Protein AF-A0A960QRB3-F1 (afdb_monomer_lite)

Secondary structure (DSSP, 8-state):
----------SEETTT--HHHHHTSTT--HHHHHHHHHTPPPSSGGGGGGSTT--HHHHHHHHTTEE-S-S-----------

Structure (mmCIF, N/CA/C/O backbone):
data_AF-A0A960QRB3-F1
#
_entry.id   AF-A0A960QRB3-F1
#
loop_
_atom_site.group_PDB
_atom_site.id
_atom_site.type_symbol
_atom_site.label_atom_id
_atom_site.label_alt_id
_atom_site.label_comp_id
_atom_site.label_asym_id
_atom_site.label_entity_id
_atom_site.label_seq_id
_atom_site.pdbx_PDB_ins_code
_atom_site.Cartn_x
_atom_site.Cartn_y
_atom_site.Cartn_z
_atom_site.occupancy
_atom_site.B_iso_or_equiv
_atom_site.auth_seq_id
_atom_site.auth_comp_id
_atom_site.auth_asym_id
_atom_site.auth_atom_id
_atom_site.pdbx_PDB_model_num
ATOM 1 N N . MET A 1 1 ? 35.901 12.056 -7.802 1.00 42.22 1 MET A N 1
ATOM 2 C CA . MET A 1 1 ? 35.584 12.626 -6.472 1.00 42.22 1 MET A CA 1
ATOM 3 C C . MET A 1 1 ? 34.122 13.061 -6.494 1.00 42.22 1 MET A C 1
ATOM 5 O O . MET A 1 1 ? 33.844 14.198 -6.847 1.00 42.22 1 MET A O 1
ATOM 9 N N . THR A 1 2 ? 33.182 12.152 -6.226 1.00 40.56 2 THR A N 1
ATOM 10 C CA . THR A 1 2 ? 31.740 12.428 -6.378 1.00 40.56 2 THR A CA 1
ATOM 11 C C . THR A 1 2 ? 31.157 12.832 -5.031 1.00 40.56 2 THR A C 1
ATOM 13 O O . THR A 1 2 ? 31.186 12.060 -4.076 1.00 40.56 2 THR A O 1
ATOM 16 N N . ARG A 1 3 ? 30.677 14.071 -4.942 1.00 61.06 3 ARG A N 1
ATOM 17 C CA . ARG A 1 3 ? 29.895 14.577 -3.812 1.00 61.06 3 ARG A CA 1
ATOM 18 C C . ARG A 1 3 ? 28.418 14.604 -4.192 1.00 61.06 3 ARG A C 1
ATOM 20 O O . ARG A 1 3 ? 28.101 14.985 -5.313 1.00 61.06 3 ARG A O 1
ATOM 27 N N . ALA A 1 4 ? 27.589 14.367 -3.171 1.00 40.59 4 ALA A N 1
ATOM 28 C CA . ALA A 1 4 ? 26.149 14.631 -3.091 1.00 40.59 4 ALA A CA 1
ATOM 29 C C . ALA A 1 4 ? 25.277 13.642 -3.900 1.00 40.59 4 ALA A C 1
ATOM 31 O O . ALA A 1 4 ? 25.629 13.261 -5.001 1.00 40.59 4 ALA A O 1
ATOM 32 N N . GLN A 1 5 ? 24.136 13.156 -3.414 1.00 38.38 5 GLN A N 1
ATOM 33 C CA . GLN A 1 5 ? 23.162 13.795 -2.535 1.00 38.38 5 GLN A CA 1
ATOM 34 C C . GLN A 1 5 ? 22.478 12.739 -1.649 1.00 38.38 5 GLN A C 1
ATOM 36 O O . GLN A 1 5 ? 21.720 11.908 -2.139 1.00 38.38 5 GLN A O 1
ATOM 41 N N . THR A 1 6 ? 22.674 12.808 -0.332 1.00 47.00 6 THR A N 1
ATOM 42 C CA . THR A 1 6 ? 21.776 12.156 0.631 1.00 47.00 6 THR A CA 1
ATOM 43 C C . THR A 1 6 ? 20.498 12.983 0.691 1.00 47.00 6 THR A C 1
ATOM 45 O O . THR A 1 6 ? 20.309 13.797 1.594 1.00 47.00 6 THR A O 1
ATOM 48 N N . ARG A 1 7 ? 19.622 12.844 -0.306 1.00 50.66 7 ARG A N 1
ATOM 49 C CA . ARG A 1 7 ? 18.236 13.246 -0.100 1.00 50.66 7 ARG A CA 1
ATOM 50 C C . ARG A 1 7 ? 17.634 12.124 0.721 1.00 50.66 7 ARG A C 1
ATOM 52 O O . ARG A 1 7 ? 17.514 11.010 0.233 1.00 50.66 7 ARG A O 1
ATOM 59 N N . VAL A 1 8 ? 17.375 12.398 1.995 1.00 44.84 8 VAL A N 1
ATOM 60 C CA . VAL A 1 8 ? 16.661 11.478 2.878 1.00 44.84 8 VAL A CA 1
ATOM 61 C C . VAL A 1 8 ? 15.321 11.225 2.194 1.00 44.84 8 VAL A C 1
ATOM 63 O O . VAL A 1 8 ? 14.461 12.104 2.173 1.00 44.84 8 VAL A O 1
ATOM 66 N N . GLU A 1 9 ? 15.195 10.106 1.488 1.00 52.75 9 GLU A N 1
ATOM 67 C CA . GLU A 1 9 ? 13.956 9.759 0.814 1.00 52.75 9 GLU A CA 1
ATOM 68 C C . GLU A 1 9 ? 12.975 9.396 1.920 1.00 52.75 9 GLU A C 1
ATOM 70 O O . GLU A 1 9 ? 13.004 8.293 2.452 1.00 52.75 9 GLU A O 1
ATOM 75 N N . LEU A 1 10 ? 12.115 10.346 2.299 1.00 60.62 10 LEU A N 1
ATOM 76 C CA . LEU A 1 10 ? 11.010 10.122 3.238 1.00 60.62 10 LEU A CA 1
ATOM 77 C C . LEU A 1 10 ? 9.994 9.076 2.725 1.00 60.62 10 LEU A C 1
ATOM 79 O O . LEU A 1 10 ? 8.962 8.869 3.357 1.00 60.62 10 LEU A O 1
ATOM 83 N N . LEU A 1 11 ? 10.247 8.452 1.570 1.00 73.94 11 LEU A N 1
ATOM 84 C CA . LEU A 1 11 ? 9.353 7.508 0.925 1.00 73.94 11 LEU A CA 1
ATOM 85 C C . LEU A 1 11 ? 9.604 6.092 1.443 1.00 73.94 11 LEU A C 1
ATOM 87 O O . LEU A 1 11 ? 10.729 5.591 1.467 1.00 73.94 11 LEU A O 1
ATOM 91 N N . VAL A 1 12 ? 8.519 5.420 1.813 1.00 84.31 12 VAL A N 1
ATOM 92 C CA . VAL A 1 12 ? 8.551 4.044 2.307 1.00 84.31 12 VAL A CA 1
ATOM 93 C C . VAL A 1 12 ? 8.740 3.086 1.130 1.00 84.31 12 VAL A C 1
ATOM 95 O O . VAL A 1 12 ? 7.935 3.039 0.202 1.00 84.31 12 VAL A O 1
ATOM 98 N N . ASN A 1 13 ? 9.812 2.296 1.153 1.00 85.69 13 ASN A N 1
ATOM 99 C CA . ASN A 1 13 ? 10.106 1.331 0.092 1.00 85.69 13 ASN A CA 1
ATOM 100 C C . ASN A 1 13 ? 9.220 0.081 0.207 1.00 85.69 13 ASN A C 1
ATOM 102 O O . ASN A 1 13 ? 9.443 -0.726 1.097 1.00 85.69 13 ASN A O 1
ATOM 106 N N . LEU A 1 14 ? 8.276 -0.177 -0.699 1.00 86.25 14 LEU A N 1
ATOM 107 C CA . LEU A 1 14 ? 7.342 -1.317 -0.566 1.00 86.25 14 LEU A CA 1
ATOM 108 C C . LEU A 1 14 ? 8.038 -2.692 -0.531 1.00 86.25 14 LEU A C 1
ATOM 110 O O . LEU A 1 14 ? 7.590 -3.602 0.173 1.00 86.25 14 LEU A O 1
ATOM 114 N N . ASN A 1 15 ? 9.158 -2.825 -1.246 1.00 86.19 15 ASN A N 1
ATOM 115 C CA . ASN A 1 15 ? 9.952 -4.054 -1.328 1.00 86.19 15 ASN A CA 1
ATOM 116 C C . ASN A 1 15 ? 10.846 -4.300 -0.099 1.00 86.19 15 ASN A C 1
ATOM 118 O O . ASN A 1 15 ? 11.199 -5.446 0.166 1.00 86.19 15 ASN A O 1
ATOM 122 N N . SER A 1 16 ? 11.184 -3.254 0.666 1.00 84.00 16 SER A N 1
ATOM 123 C CA . SER A 1 16 ? 12.142 -3.327 1.788 1.00 84.00 16 SER A CA 1
ATOM 124 C C . SER A 1 16 ? 11.562 -2.878 3.140 1.00 84.00 16 SER A C 1
ATOM 126 O O . SER A 1 16 ? 12.120 -3.171 4.190 1.00 84.00 16 SER A O 1
ATOM 128 N N . ALA A 1 17 ? 10.413 -2.200 3.143 1.00 85.88 17 ALA A N 1
ATOM 129 C CA . ALA A 1 17 ? 9.780 -1.647 4.335 1.00 85.88 17 ALA A CA 1
ATOM 130 C C . ALA A 1 17 ? 9.360 -2.730 5.328 1.00 85.88 17 ALA A C 1
ATOM 132 O O . ALA A 1 17 ? 8.996 -3.846 4.945 1.00 85.88 17 ALA A O 1
ATOM 133 N N . SER A 1 18 ? 9.350 -2.392 6.613 1.00 88.69 18 SER A N 1
ATOM 134 C CA . SER A 1 18 ? 8.855 -3.310 7.634 1.00 88.69 18 SER A CA 1
ATOM 135 C C . SER A 1 18 ? 7.328 -3.298 7.685 1.00 88.69 18 SER A C 1
ATOM 137 O O . SER A 1 18 ? 6.668 -2.363 7.227 1.00 88.69 18 SER A O 1
ATOM 139 N N . ALA A 1 19 ? 6.744 -4.325 8.309 1.00 87.56 19 ALA A N 1
ATOM 140 C CA . ALA A 1 19 ? 5.296 -4.386 8.516 1.00 87.56 19 ALA A CA 1
ATOM 141 C C . ALA A 1 19 ? 4.783 -3.167 9.297 1.00 87.56 19 ALA A C 1
ATOM 143 O O . ALA A 1 19 ? 3.682 -2.692 9.040 1.00 87.56 19 ALA A O 1
ATOM 144 N N . THR A 1 20 ? 5.592 -2.653 10.225 1.00 87.81 20 THR A N 1
ATOM 145 C CA . THR A 1 20 ? 5.277 -1.461 11.013 1.00 87.81 20 THR A CA 1
ATOM 146 C C . THR A 1 20 ? 5.241 -0.204 10.149 1.00 87.81 20 THR A C 1
ATOM 148 O O . THR A 1 20 ? 4.248 0.510 10.210 1.00 87.81 20 THR A O 1
ATOM 151 N N . ASP A 1 21 ? 6.251 0.034 9.303 1.00 87.88 21 ASP A N 1
ATOM 152 C CA . ASP A 1 21 ? 6.284 1.191 8.392 1.00 87.88 21 ASP A CA 1
ATOM 153 C C . ASP A 1 21 ? 5.090 1.182 7.436 1.00 87.88 21 ASP A C 1
ATOM 155 O O . ASP A 1 21 ? 4.409 2.188 7.259 1.00 87.88 21 ASP A O 1
ATOM 159 N N . LEU A 1 22 ? 4.780 0.013 6.866 1.00 86.69 22 LEU A N 1
ATOM 160 C CA . LEU A 1 22 ? 3.613 -0.147 6.004 1.00 86.69 22 LEU A CA 1
ATOM 161 C C . LEU A 1 22 ? 2.310 0.083 6.778 1.00 86.69 22 LEU A C 1
ATOM 163 O O . LEU A 1 22 ? 1.406 0.719 6.253 1.00 86.69 22 LEU A O 1
ATOM 167 N N . ALA A 1 23 ? 2.212 -0.388 8.024 1.00 88.19 23 ALA A N 1
ATOM 168 C CA . ALA A 1 23 ? 1.034 -0.194 8.869 1.00 88.19 23 ALA A CA 1
ATOM 169 C C . ALA A 1 23 ? 0.862 1.250 9.381 1.00 88.19 23 ALA A C 1
ATOM 171 O O . ALA A 1 23 ? -0.217 1.604 9.854 1.00 88.19 23 ALA A O 1
ATOM 172 N N . GLN A 1 24 ? 1.903 2.087 9.304 1.00 85.69 24 GLN A N 1
ATOM 173 C CA . GLN A 1 24 ? 1.797 3.524 9.575 1.00 85.69 24 GLN A CA 1
ATOM 174 C C . GLN A 1 24 ? 1.179 4.296 8.406 1.00 85.69 24 GLN A C 1
ATOM 176 O O . GLN A 1 24 ? 0.789 5.455 8.567 1.00 85.69 24 GLN A O 1
ATOM 181 N N . LEU A 1 25 ? 1.058 3.670 7.235 1.00 84.06 25 LEU A N 1
ATOM 182 C CA . LEU A 1 25 ? 0.492 4.322 6.072 1.00 84.06 25 LEU A CA 1
ATOM 183 C C . LEU A 1 25 ? -1.037 4.454 6.187 1.00 84.06 25 LEU A C 1
ATOM 185 O O . LEU A 1 25 ? -1.731 3.521 6.608 1.00 84.06 25 LEU A O 1
ATOM 189 N N . PRO A 1 26 ? -1.610 5.594 5.762 1.00 80.69 26 PRO A N 1
ATOM 190 C CA . PRO A 1 26 ? -3.035 5.854 5.905 1.00 80.69 26 PRO A CA 1
ATOM 191 C C . PRO A 1 26 ? -3.867 4.848 5.100 1.00 80.69 26 PRO A C 1
ATOM 193 O O . PRO A 1 26 ? -3.896 4.863 3.870 1.00 80.69 26 PRO A O 1
ATOM 196 N N . GLY A 1 27 ? -4.593 3.985 5.813 1.00 81.25 27 GLY A N 1
ATOM 197 C CA . GLY A 1 27 ? -5.450 2.959 5.220 1.00 81.25 27 GLY A CA 1
ATOM 198 C C . GLY A 1 27 ? -4.785 1.596 5.022 1.00 81.25 27 GLY A C 1
ATOM 199 O O . GLY A 1 27 ? -5.474 0.686 4.558 1.00 81.25 27 GLY A O 1
ATOM 200 N N . ILE A 1 28 ? -3.515 1.431 5.405 1.00 86.06 28 ILE A N 1
ATOM 201 C CA . ILE A 1 28 ? -2.844 0.133 5.512 1.00 86.06 28 ILE A CA 1
ATOM 202 C C . ILE A 1 28 ? -2.780 -0.244 6.991 1.00 86.06 28 ILE A C 1
ATOM 204 O O . ILE A 1 28 ? -2.052 0.345 7.772 1.00 86.06 28 ILE A O 1
ATOM 208 N N . GLY A 1 29 ? -3.585 -1.224 7.397 1.00 85.44 29 GLY A N 1
ATOM 209 C CA . GLY A 1 29 ? -3.505 -1.791 8.745 1.00 85.44 29 GLY A CA 1
ATOM 210 C C . GLY A 1 29 ? -2.426 -2.877 8.857 1.00 85.44 29 GLY A C 1
ATOM 211 O O . GLY A 1 29 ? -1.911 -3.332 7.835 1.00 85.44 29 GLY A O 1
ATOM 212 N N . PRO A 1 30 ? -2.156 -3.403 10.066 1.00 86.31 30 PRO A N 1
ATOM 213 C CA . PRO A 1 30 ? -1.172 -4.471 10.287 1.00 86.31 30 PRO A CA 1
ATOM 214 C C . PRO A 1 30 ? -1.469 -5.744 9.478 1.00 86.31 30 PRO A C 1
ATOM 216 O O . PRO A 1 30 ? -0.551 -6.446 9.061 1.00 86.31 30 PRO A O 1
ATOM 219 N N . VAL A 1 31 ? -2.748 -6.024 9.205 1.00 88.75 31 VAL A N 1
ATOM 220 C CA . VAL A 1 31 ? -3.176 -7.149 8.356 1.00 88.75 31 VAL A CA 1
ATOM 221 C C . VAL A 1 31 ? -2.807 -6.913 6.891 1.00 88.75 31 VAL A C 1
ATOM 223 O O . VAL A 1 31 ? -2.295 -7.818 6.238 1.00 88.75 31 VAL A O 1
ATOM 226 N N . LEU A 1 32 ? -3.047 -5.703 6.373 1.00 86.88 32 LEU A N 1
ATOM 227 C CA . LEU A 1 32 ? -2.701 -5.348 4.996 1.00 86.88 32 LEU A CA 1
ATOM 228 C C . LEU A 1 32 ? -1.188 -5.258 4.820 1.00 86.88 32 LEU A C 1
ATOM 230 O O . LEU A 1 32 ? -0.676 -5.807 3.860 1.00 86.88 32 LEU A O 1
ATOM 234 N N . ALA A 1 33 ? -0.467 -4.664 5.770 1.00 89.69 33 ALA A N 1
ATOM 235 C CA . ALA A 1 33 ? 0.992 -4.604 5.757 1.00 89.69 33 ALA A CA 1
ATOM 236 C C . ALA A 1 33 ? 1.629 -5.995 5.627 1.00 89.69 33 ALA A C 1
ATOM 238 O O . ALA A 1 33 ? 2.553 -6.191 4.842 1.00 89.69 33 ALA A O 1
ATOM 239 N N . ARG A 1 34 ? 1.094 -6.983 6.353 1.00 89.62 34 ARG A N 1
ATOM 240 C CA . ARG A 1 34 ? 1.545 -8.376 6.267 1.00 89.62 34 ARG A CA 1
ATOM 241 C C . ARG A 1 34 ? 1.295 -8.973 4.883 1.00 89.62 34 ARG A C 1
ATOM 243 O O . ARG A 1 34 ? 2.203 -9.574 4.329 1.00 89.62 34 ARG A O 1
ATOM 250 N N . ARG A 1 35 ? 0.100 -8.757 4.316 1.00 89.06 35 ARG A N 1
ATOM 251 C CA . ARG A 1 35 ? -0.228 -9.184 2.943 1.00 89.06 35 ARG A CA 1
ATOM 252 C C . ARG A 1 35 ? 0.671 -8.513 1.920 1.00 89.06 35 ARG A C 1
ATOM 254 O O . ARG A 1 35 ? 1.088 -9.161 0.977 1.00 89.06 35 ARG A O 1
ATOM 261 N N . ILE A 1 36 ? 0.993 -7.238 2.133 1.00 87.69 36 ILE A N 1
ATOM 262 C CA . ILE A 1 36 ? 1.891 -6.508 1.250 1.00 87.69 36 ILE A CA 1
ATOM 263 C C . ILE A 1 36 ? 3.275 -7.169 1.262 1.00 87.69 36 ILE A C 1
ATOM 265 O O . ILE A 1 36 ? 3.864 -7.385 0.213 1.00 87.69 36 ILE A O 1
ATOM 269 N N . ILE A 1 37 ? 3.794 -7.541 2.429 1.00 88.62 37 ILE A N 1
ATOM 270 C CA . ILE A 1 37 ? 5.080 -8.245 2.520 1.00 88.62 37 ILE A CA 1
ATOM 271 C C . ILE A 1 37 ? 5.017 -9.626 1.856 1.00 88.62 37 ILE A C 1
ATOM 273 O O . ILE A 1 37 ? 5.965 -10.004 1.175 1.00 88.62 37 ILE A O 1
ATOM 277 N N . ASP A 1 38 ? 3.912 -10.346 2.042 1.00 89.81 38 ASP A N 1
ATOM 278 C CA . ASP A 1 38 ? 3.688 -11.684 1.482 1.00 89.81 38 ASP A CA 1
ATOM 279 C C . ASP A 1 38 ? 3.623 -11.673 -0.057 1.00 89.81 38 ASP A C 1
ATOM 281 O O . ASP A 1 38 ? 4.198 -12.535 -0.709 1.00 89.81 38 ASP A O 1
ATOM 285 N N . HIS A 1 39 ? 3.014 -10.635 -0.639 1.00 87.94 39 HIS A N 1
ATOM 286 C CA . HIS A 1 39 ? 2.873 -10.440 -2.089 1.00 87.94 39 HIS A CA 1
ATOM 287 C C . HIS A 1 39 ? 4.116 -9.862 -2.787 1.00 87.94 39 HIS A C 1
ATOM 289 O O . HIS A 1 39 ? 4.056 -9.499 -3.960 1.00 87.94 39 HIS A O 1
ATOM 295 N N . ARG A 1 40 ? 5.254 -9.743 -2.097 1.00 85.94 40 ARG A N 1
ATOM 296 C CA . ARG A 1 40 ? 6.492 -9.277 -2.734 1.00 85.94 40 ARG A CA 1
ATOM 297 C C . ARG A 1 40 ? 6.966 -10.257 -3.814 1.00 85.94 40 ARG A C 1
ATOM 299 O O . ARG A 1 40 ? 6.823 -11.466 -3.636 1.00 85.94 40 ARG A O 1
ATOM 306 N N . PRO A 1 41 ? 7.657 -9.767 -4.861 1.00 86.31 41 PRO A N 1
ATOM 307 C CA . PRO A 1 41 ? 8.108 -8.385 -5.085 1.00 86.31 41 PRO A CA 1
ATOM 308 C C . PRO A 1 41 ? 7.120 -7.515 -5.882 1.00 86.31 41 PRO A C 1
ATOM 310 O O . PRO A 1 41 ? 6.445 -7.999 -6.781 1.00 86.31 41 PRO A O 1
ATOM 313 N N . TYR A 1 42 ? 7.133 -6.202 -5.629 1.00 85.88 42 TYR A N 1
ATOM 314 C CA . TYR A 1 42 ? 6.367 -5.210 -6.391 1.00 85.88 42 TYR A CA 1
ATOM 315 C C . TYR A 1 42 ? 7.231 -4.508 -7.429 1.00 85.88 42 TYR A C 1
ATOM 317 O O . TYR A 1 42 ? 8.253 -3.904 -7.091 1.00 85.88 42 TYR A O 1
ATOM 325 N N . ALA A 1 43 ? 6.771 -4.500 -8.678 1.00 81.56 43 ALA A N 1
ATOM 326 C CA . ALA A 1 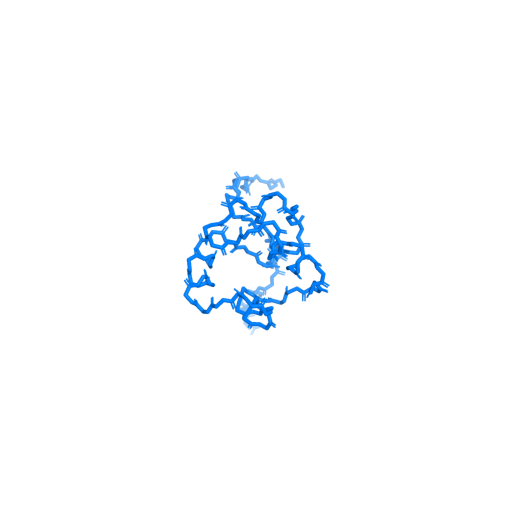43 ? 7.419 -3.747 -9.749 1.00 81.56 43 ALA A CA 1
ATOM 327 C C . ALA A 1 43 ? 7.048 -2.255 -9.738 1.00 81.56 43 ALA A C 1
ATOM 329 O O . ALA A 1 43 ? 7.851 -1.415 -10.142 1.00 81.56 43 ALA A O 1
ATOM 330 N N . ARG A 1 44 ? 5.818 -1.920 -9.320 1.00 82.81 44 ARG A N 1
ATOM 331 C CA . ARG A 1 44 ? 5.275 -0.551 -9.280 1.00 82.81 44 ARG A CA 1
ATOM 332 C C . ARG A 1 44 ? 4.300 -0.396 -8.120 1.00 82.81 44 ARG A C 1
ATOM 334 O O . ARG A 1 44 ? 3.769 -1.380 -7.624 1.00 82.81 44 ARG A O 1
ATOM 341 N N . VAL A 1 45 ? 4.009 0.840 -7.717 1.00 83.69 45 VAL A N 1
ATOM 342 C CA . VAL A 1 45 ? 3.050 1.099 -6.628 1.00 83.69 45 VAL A CA 1
ATOM 343 C C . VAL A 1 45 ? 1.641 0.606 -6.983 1.00 83.69 45 VAL A C 1
ATOM 3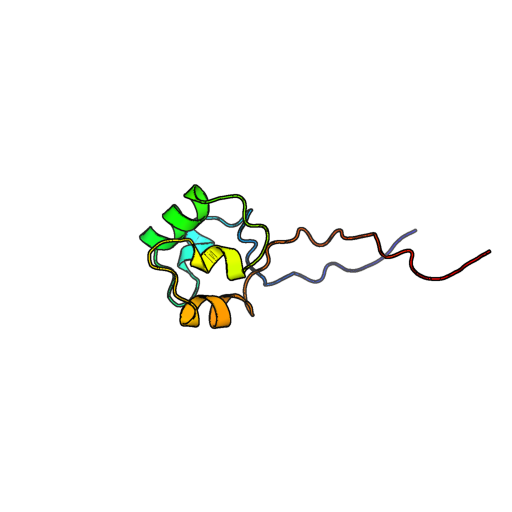45 O O . VAL A 1 45 ? 0.938 0.092 -6.122 1.00 83.69 45 VAL A O 1
ATOM 348 N N . ASN A 1 46 ? 1.252 0.674 -8.260 1.00 84.38 46 ASN A N 1
ATOM 349 C CA . ASN A 1 46 ? -0.043 0.178 -8.735 1.00 84.38 46 ASN A CA 1
ATOM 350 C C . ASN A 1 46 ? -0.228 -1.342 -8.569 1.00 84.38 46 ASN A C 1
ATOM 352 O O . ASN A 1 46 ? -1.355 -1.821 -8.561 1.00 84.38 46 ASN A O 1
A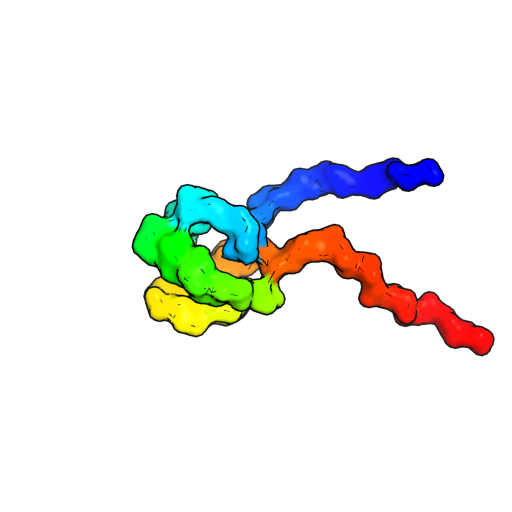TOM 356 N N . ASP A 1 47 ? 0.860 -2.093 -8.406 1.00 85.44 47 ASP A N 1
ATOM 357 C CA . ASP A 1 47 ? 0.848 -3.545 -8.197 1.00 85.44 47 ASP A CA 1
ATOM 358 C C . ASP A 1 47 ? 0.236 -3.919 -6.829 1.00 85.44 47 ASP A C 1
ATOM 360 O O . ASP A 1 47 ? -0.349 -4.983 -6.653 1.00 85.44 47 ASP A O 1
ATOM 364 N N . LEU A 1 48 ? 0.208 -2.963 -5.890 1.00 84.25 48 LEU A N 1
ATOM 365 C CA . LEU A 1 48 ? -0.580 -3.067 -4.662 1.00 84.25 48 LEU A CA 1
ATOM 366 C C . LEU A 1 48 ? -2.079 -3.293 -4.922 1.00 84.25 48 LEU A C 1
ATOM 368 O O . LEU A 1 48 ? -2.758 -3.768 -4.020 1.00 84.25 48 LEU A O 1
ATOM 372 N N . ALA A 1 49 ? -2.610 -2.958 -6.103 1.00 85.31 49 ALA A N 1
ATOM 373 C CA . ALA A 1 49 ? -4.020 -3.181 -6.442 1.00 85.31 49 ALA A CA 1
ATOM 374 C C . ALA A 1 49 ? -4.389 -4.667 -6.501 1.00 85.31 49 ALA A C 1
ATOM 376 O O . ALA A 1 49 ? -5.560 -5.001 -6.327 1.00 85.31 49 ALA A O 1
ATOM 377 N N . ASP A 1 50 ? -3.403 -5.540 -6.717 1.00 85.00 50 ASP A N 1
ATOM 378 C CA . ASP A 1 50 ? -3.592 -6.990 -6.724 1.00 85.00 50 ASP A CA 1
ATOM 379 C C . ASP A 1 50 ? -3.761 -7.547 -5.298 1.00 85.00 50 ASP A C 1
ATOM 381 O O . ASP A 1 50 ? -4.335 -8.615 -5.087 1.00 85.00 50 ASP A O 1
ATOM 385 N N . VAL A 1 51 ? -3.327 -6.791 -4.280 1.00 83.81 51 VAL A N 1
ATOM 386 C CA . VAL A 1 51 ? -3.431 -7.205 -2.881 1.00 83.81 51 VAL A CA 1
ATOM 387 C C . VAL A 1 51 ? -4.877 -7.044 -2.393 1.00 83.81 51 VAL A C 1
ATOM 389 O O . VAL A 1 51 ? -5.383 -5.920 -2.280 1.00 83.81 51 VAL A O 1
ATOM 392 N N . PRO A 1 52 ? -5.557 -8.135 -1.993 1.00 80.00 52 PRO A N 1
ATOM 393 C CA . PRO A 1 52 ? -6.944 -8.073 -1.555 1.00 80.00 52 PRO A CA 1
ATOM 394 C C . PRO A 1 52 ? -7.101 -7.177 -0.319 1.00 80.00 52 PRO A C 1
ATOM 396 O O . PRO A 1 52 ? -6.572 -7.455 0.762 1.00 80.00 52 PRO A O 1
ATOM 399 N N . GLY A 1 53 ? -7.867 -6.096 -0.493 1.00 82.31 53 GLY A N 1
ATOM 400 C CA . GLY A 1 53 ? -8.121 -5.068 0.519 1.00 82.31 53 GLY A CA 1
ATOM 401 C C . GLY A 1 53 ? -7.331 -3.768 0.320 1.00 82.31 53 GLY A C 1
ATOM 402 O O . GLY A 1 53 ? -7.643 -2.765 0.973 1.00 82.31 53 GLY A O 1
ATOM 403 N N . VAL A 1 54 ? -6.379 -3.720 -0.614 1.00 83.81 54 VAL A N 1
ATOM 404 C CA . VAL A 1 54 ? -5.744 -2.473 -1.049 1.00 83.81 54 VAL A CA 1
ATOM 405 C C . VAL A 1 54 ? -6.484 -1.944 -2.278 1.00 83.81 54 VAL A C 1
ATOM 407 O O . VAL A 1 54 ? -6.415 -2.491 -3.367 1.00 83.81 54 VAL A O 1
ATOM 410 N N . GLY A 1 55 ? -7.269 -0.885 -2.077 1.00 82.06 55 GLY A N 1
ATOM 411 C CA . GLY A 1 55 ? -8.053 -0.271 -3.149 1.00 82.06 55 GLY A CA 1
ATOM 412 C C . GLY A 1 55 ? -7.301 0.865 -3.851 1.00 82.06 55 GLY A C 1
ATOM 413 O O . GLY A 1 55 ? -6.407 1.464 -3.246 1.00 82.06 55 GLY A O 1
ATOM 414 N N . PRO A 1 56 ? -7.730 1.268 -5.061 1.00 80.44 56 PRO A N 1
ATOM 415 C CA . PRO A 1 56 ? -7.096 2.339 -5.842 1.00 80.44 56 PRO A CA 1
ATOM 416 C C . PRO A 1 56 ? -7.050 3.680 -5.094 1.00 80.44 56 PRO A C 1
ATOM 418 O O . PRO A 1 56 ? -6.080 4.425 -5.196 1.00 80.44 56 PRO A O 1
ATOM 421 N N . LEU A 1 57 ? -8.056 3.957 -4.258 1.00 82.12 57 LEU A N 1
ATOM 422 C CA . LEU A 1 57 ? -8.106 5.161 -3.424 1.00 82.12 57 LEU A CA 1
ATOM 423 C C . LEU A 1 57 ? -6.987 5.202 -2.368 1.00 82.12 57 LEU A C 1
ATOM 425 O O . LEU A 1 57 ? -6.528 6.276 -1.985 1.00 82.12 57 LEU A O 1
ATOM 429 N N . ARG A 1 58 ? -6.562 4.030 -1.875 1.00 83.62 58 ARG A N 1
ATOM 430 C CA . ARG A 1 58 ? -5.418 3.911 -0.961 1.00 83.62 58 ARG A CA 1
ATOM 431 C C . ARG A 1 58 ? -4.128 4.077 -1.748 1.00 83.62 58 ARG A C 1
ATOM 433 O O . ARG A 1 58 ? -3.302 4.884 -1.356 1.00 83.62 58 ARG A O 1
ATOM 440 N N . ILE A 1 59 ? -4.004 3.386 -2.878 1.00 85.56 59 ILE A N 1
ATOM 441 C CA . ILE A 1 59 ? -2.820 3.426 -3.747 1.00 85.56 59 ILE A CA 1
ATOM 442 C C . ILE A 1 59 ? -2.483 4.855 -4.158 1.00 85.56 59 ILE A C 1
ATOM 444 O O . ILE A 1 59 ? -1.344 5.248 -3.983 1.00 85.56 59 ILE A O 1
ATOM 448 N N . GLN A 1 60 ? -3.455 5.669 -4.575 1.00 85.50 60 GLN A N 1
ATOM 449 C CA . GLN A 1 60 ? -3.191 7.076 -4.913 1.00 85.50 60 GLN A CA 1
ATOM 450 C C . GLN A 1 60 ? -2.618 7.886 -3.740 1.00 85.50 60 GLN A C 1
ATOM 452 O O . GLN A 1 60 ? -1.743 8.725 -3.929 1.00 85.50 60 GLN A O 1
ATOM 457 N N . LYS A 1 61 ? -3.093 7.639 -2.511 1.00 83.88 61 LYS A N 1
ATOM 458 C CA . LYS A 1 61 ? -2.545 8.292 -1.309 1.00 83.88 61 LYS A CA 1
ATOM 459 C C . LYS A 1 61 ? -1.159 7.763 -0.953 1.00 83.88 61 LYS A C 1
ATOM 461 O O . LYS A 1 61 ? -0.337 8.508 -0.429 1.00 83.88 61 LYS A O 1
ATOM 466 N N . LEU A 1 62 ? -0.926 6.482 -1.213 1.00 83.00 62 LEU A N 1
ATOM 467 C CA . LEU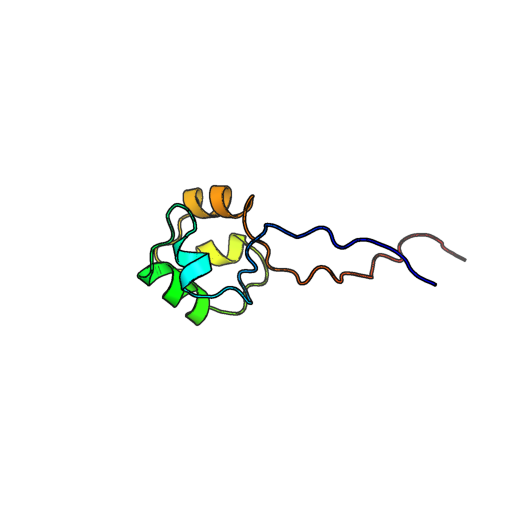 A 1 62 ? 0.340 5.809 -0.968 1.00 83.00 62 LEU A CA 1
ATOM 468 C C . LEU A 1 62 ? 1.389 6.189 -2.007 1.00 83.0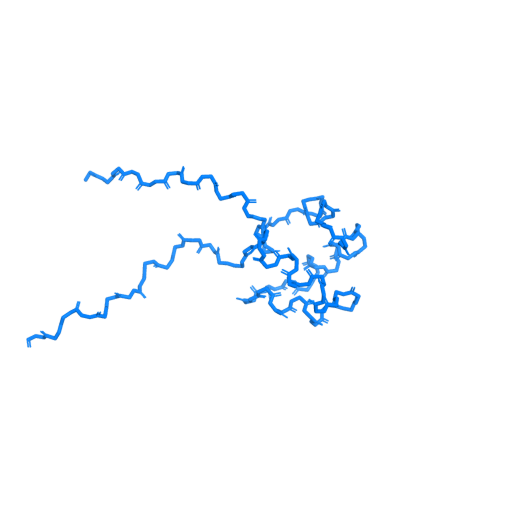0 62 LEU A C 1
ATOM 470 O O . LEU A 1 62 ? 2.531 6.358 -1.624 1.00 83.00 62 LEU A O 1
ATOM 474 N N . GLU A 1 63 ? 1.029 6.387 -3.275 1.00 81.94 63 GLU A N 1
ATOM 475 C CA . GLU A 1 63 ? 1.949 6.743 -4.365 1.00 81.94 63 GLU A CA 1
ATOM 476 C C . GLU A 1 63 ? 2.761 8.004 -4.074 1.00 81.94 63 GLU A C 1
ATOM 478 O O . GLU A 1 63 ? 3.919 8.088 -4.465 1.00 81.94 63 GLU A O 1
ATOM 483 N N . ALA A 1 64 ? 2.193 8.956 -3.334 1.00 82.00 64 ALA A N 1
ATOM 484 C CA . ALA A 1 64 ? 2.911 10.151 -2.898 1.00 82.00 64 ALA A CA 1
ATOM 485 C C . ALA A 1 64 ? 3.881 9.904 -1.719 1.00 82.00 64 ALA A C 1
ATOM 487 O O . ALA A 1 64 ? 4.692 10.772 -1.404 1.00 82.00 64 ALA A O 1
ATOM 488 N N . LEU A 1 65 ? 3.779 8.754 -1.044 1.00 82.31 65 LEU A N 1
ATOM 489 C CA . LEU A 1 65 ? 4.467 8.408 0.208 1.00 82.31 65 LEU A CA 1
ATOM 490 C C . LEU A 1 65 ? 5.341 7.143 0.111 1.00 82.31 65 LEU A C 1
ATOM 492 O O . LEU A 1 65 ? 6.087 6.852 1.045 1.00 82.31 65 LEU A O 1
ATOM 496 N N . VAL A 1 66 ? 5.248 6.369 -0.973 1.00 85.00 66 VAL A N 1
ATOM 497 C CA . VAL A 1 66 ? 5.929 5.077 -1.135 1.00 85.00 66 VAL A CA 1
ATOM 498 C C . VAL A 1 66 ? 6.679 4.995 -2.460 1.00 85.00 66 VAL A C 1
ATOM 500 O O . VAL A 1 66 ? 6.327 5.653 -3.432 1.00 85.00 66 VAL A O 1
ATOM 503 N N . THR A 1 67 ? 7.702 4.145 -2.514 1.00 82.94 67 THR A N 1
ATOM 504 C CA . THR A 1 67 ? 8.469 3.860 -3.735 1.00 82.94 67 THR A CA 1
ATOM 505 C C . THR A 1 67 ? 8.718 2.356 -3.890 1.00 82.94 67 THR A C 1
ATOM 507 O O . THR A 1 67 ? 8.676 1.597 -2.920 1.00 82.94 67 THR A O 1
ATOM 510 N N . THR A 1 68 ? 8.924 1.903 -5.127 1.00 78.31 68 THR A N 1
ATOM 511 C CA . THR A 1 68 ? 9.242 0.497 -5.469 1.00 78.31 68 THR A CA 1
ATOM 512 C C . THR A 1 68 ? 10.646 0.320 -6.027 1.00 78.31 68 THR A C 1
ATOM 514 O O . THR A 1 68 ? 11.143 -0.806 -6.069 1.00 78.31 68 THR A O 1
ATOM 517 N N . VAL A 1 69 ? 11.294 1.417 -6.421 1.00 62.28 69 VAL A N 1
ATOM 518 C CA . VAL A 1 69 ? 12.627 1.400 -7.013 1.00 62.28 69 VAL A CA 1
ATOM 519 C C . VAL A 1 69 ? 13.676 1.674 -5.933 1.00 62.28 69 VAL A C 1
ATOM 521 O O . VAL A 1 69 ? 13.529 2.646 -5.190 1.00 62.28 69 VAL A O 1
ATOM 524 N N . PRO A 1 70 ? 14.762 0.880 -5.841 1.00 55.78 70 PRO A N 1
ATOM 525 C CA . PRO A 1 70 ? 15.995 1.424 -5.307 1.00 55.78 70 PRO A CA 1
ATOM 526 C C . PRO A 1 70 ? 16.437 2.509 -6.291 1.00 55.78 70 PRO A C 1
ATOM 528 O O . PRO A 1 70 ? 16.511 2.264 -7.495 1.00 55.78 70 PRO A O 1
ATOM 531 N N . SER A 1 71 ? 16.681 3.711 -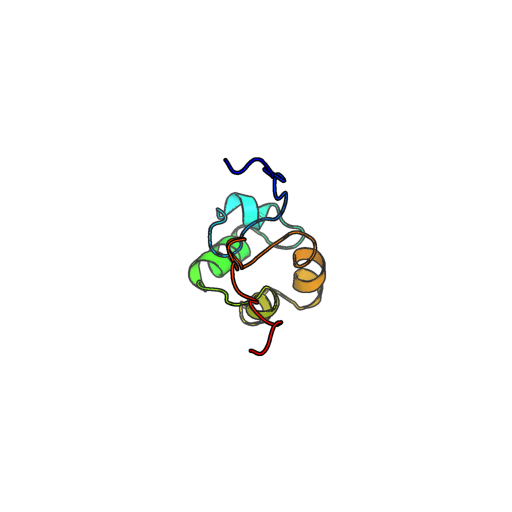5.790 1.00 45.59 71 SER A N 1
ATOM 532 C CA . SER A 1 71 ? 17.049 4.913 -6.544 1.00 45.59 71 SER A CA 1
ATOM 533 C C . SER A 1 71 ? 18.455 4.810 -7.158 1.00 45.59 71 SER A C 1
ATOM 535 O O . SER A 1 71 ? 19.319 5.642 -6.909 1.00 45.59 71 SER A O 1
ATOM 537 N N . ASN A 1 72 ? 18.698 3.764 -7.948 1.00 46.06 72 ASN A N 1
ATOM 538 C CA . ASN A 1 72 ? 19.895 3.545 -8.747 1.00 46.06 72 ASN A CA 1
ATOM 539 C C . ASN A 1 72 ? 19.513 3.097 -10.166 1.00 46.06 72 ASN A C 1
ATOM 541 O O . ASN A 1 72 ? 19.938 2.051 -10.651 1.00 46.06 72 ASN A O 1
ATOM 545 N N . THR A 1 73 ? 18.702 3.899 -10.853 1.00 48.00 73 THR A N 1
ATOM 546 C CA . THR A 1 73 ? 18.688 3.920 -12.320 1.00 48.00 73 THR A CA 1
ATOM 547 C C . THR A 1 73 ? 19.704 4.948 -12.808 1.00 48.00 73 THR A C 1
ATOM 549 O O . THR A 1 73 ? 19.355 5.991 -13.351 1.00 48.00 73 THR A O 1
ATOM 552 N N . GLU A 1 74 ? 20.989 4.628 -12.650 1.00 51.03 74 GLU A N 1
ATOM 553 C CA . GLU A 1 74 ? 21.955 4.963 -13.697 1.00 51.03 74 GLU A CA 1
ATOM 554 C C . GLU A 1 74 ? 21.561 4.149 -14.940 1.00 51.03 74 GLU A C 1
ATOM 556 O O . GLU A 1 74 ? 22.002 3.016 -15.091 1.00 51.03 74 GLU A O 1
ATOM 561 N N . ASN A 1 75 ? 20.655 4.661 -15.782 1.00 49.12 75 ASN A N 1
ATOM 562 C CA . ASN A 1 75 ? 20.676 4.399 -17.227 1.00 49.12 75 ASN A CA 1
ATOM 563 C C . ASN A 1 75 ? 19.565 5.147 -17.973 1.00 49.12 75 ASN A C 1
ATOM 565 O O . ASN A 1 75 ? 18.503 4.605 -18.264 1.00 49.12 75 ASN A O 1
ATOM 569 N N . THR A 1 76 ? 19.866 6.374 -18.379 1.00 53.81 76 THR A N 1
ATOM 570 C CA . THR A 1 76 ? 19.478 6.841 -19.713 1.00 53.81 76 THR A CA 1
ATOM 571 C C . THR A 1 76 ? 20.682 7.551 -20.316 1.00 53.81 76 THR A C 1
ATOM 573 O O . THR A 1 76 ? 20.731 8.778 -20.388 1.00 53.81 76 THR A O 1
ATOM 576 N N . VAL A 1 77 ? 21.677 6.773 -20.754 1.00 60.28 77 VAL A N 1
ATOM 577 C CA . VAL A 1 77 ? 22.549 7.199 -21.856 1.00 60.28 77 VAL A CA 1
ATOM 578 C C . VAL A 1 77 ? 21.679 7.276 -23.114 1.00 60.28 77 VAL A C 1
ATOM 580 O O . VAL A 1 77 ? 21.578 6.352 -23.911 1.00 60.28 77 VAL A O 1
ATOM 583 N N . SER A 1 78 ? 20.913 8.351 -23.246 1.00 58.56 78 SER A N 1
ATOM 584 C CA . SER A 1 78 ? 20.087 8.618 -24.422 1.00 58.56 78 SER A CA 1
ATOM 585 C C . SER A 1 78 ? 20.396 10.034 -24.889 1.00 58.56 78 SER A C 1
ATOM 587 O O . SER A 1 78 ? 19.834 11.004 -24.396 1.00 58.56 78 SER A O 1
ATOM 589 N N . GLY A 1 79 ? 21.360 10.115 -25.806 1.00 59.75 79 GLY A N 1
ATOM 590 C CA . GLY A 1 79 ? 22.011 11.331 -26.298 1.00 59.75 79 GLY A CA 1
ATOM 591 C C . GLY A 1 79 ? 23.497 11.219 -25.966 1.00 59.75 79 GLY A C 1
ATOM 592 O O . GLY A 1 79 ? 23.866 11.370 -24.812 1.00 59.75 79 GLY A O 1
ATOM 593 N N . PHE A 1 80 ? 24.380 10.808 -26.873 1.00 56.06 80 PHE A N 1
ATOM 594 C CA . PHE A 1 80 ? 24.605 11.405 -28.188 1.00 56.06 80 PHE A CA 1
ATOM 595 C C . PHE A 1 80 ? 24.942 10.330 -29.247 1.00 56.06 80 PHE A C 1
ATOM 597 O O . PHE A 1 80 ? 25.711 9.418 -28.941 1.00 56.06 80 PHE A O 1
ATOM 604 N N . PRO A 1 81 ? 24.379 10.397 -30.471 1.00 67.38 81 PRO A N 1
ATOM 605 C CA . PRO A 1 81 ? 24.854 9.592 -31.598 1.00 67.38 81 PRO A CA 1
ATOM 606 C C . PRO A 1 81 ? 26.273 10.027 -32.010 1.00 67.38 81 PRO A C 1
ATOM 608 O O . PRO A 1 81 ? 26.602 11.206 -31.880 1.00 67.38 81 PRO A O 1
ATOM 611 N N . ASN A 1 82 ? 27.080 9.058 -32.467 1.00 64.50 82 ASN A N 1
ATOM 612 C CA . ASN A 1 82 ? 28.431 9.262 -33.020 1.00 64.50 82 ASN A CA 1
ATOM 613 C C . ASN A 1 82 ? 28.469 10.323 -34.123 1.00 64.50 82 ASN A C 1
ATOM 615 O O . ASN A 1 82 ? 27.538 10.314 -34.963 1.00 64.50 82 ASN A O 1
#

Foldseek 3Di:
DDDDDPPVQQAAALQPHDLVVQCPQVQQHSVNSVQSNVPDDDPFLCSSCVRPRCHPVSSVSNNVRHGHDPPPPPDDPPDDDD

pLDDT: mean 75.33, std 15.61, range [38.38, 89.81]

Sequence (82 aa):
MTRAQTRVELLVNLNSASATDLAQLPGIGPVLARRIIDHRPYARVNDLADVPGVGPLRIQKLEALVTTVPSNTENTVSGFPN

Radius of gyration: 15.64 Å; chains: 1; bounding box: 44×26×44 Å